Protein AF-A0A377Z6T6-F1 (afdb_monomer)

Nearest PDB structures (foldseek):
  7ekd-assembly1_A  TM=7.741E-01  e=1.931E-02  Oryza sativa Japonica Group
  8etn-assembly1_B  TM=6.945E-01  e=3.530E-01  Oryza sativa

Organism: Klebsiella pneumoniae subsp. ozaenae (NCBI:txid574)

Sequence (113 aa):
MINIGDMLEVLSAGTFVATAHRVRKVPQERYSFPLFFACDYHTLIRPLPTFLAAGEAGEYQELSIGEHMWSQALQTYRYLREKVNRGELQLPERARGTNTFGHLKKQAQQKTP

pLDDT: mean 89.96, std 12.64, range [31.02, 98.19]

Mean predicted aligned error: 5.08 Å

Secondary structure (DSSP, 8-state):
-----HHHHHHTTTSS------PPP-SS------------TTPEE---GGGS-TT---SPPPEEHHHHHHHHHHHHSHHHHHHHHTTSS---TTPPPTT-SGGGHHHHHTT--

InterPro domains:
  IPR027443 Isopenicillin N synthase-like superfamily [G3DSA:2.60.120.330] (1-83)

Radius of gyration: 16.21 Å; Cα contacts (8 Å, |Δi|>4): 125; chains: 1; bounding box: 41×38×50 Å

Structure (mmCIF, N/CA/C/O backbone):
data_AF-A0A377Z6T6-F1
#
_entry.id   AF-A0A377Z6T6-F1
#
loop_
_atom_site.group_PDB
_atom_site.id
_atom_site.type_symbol
_atom_site.label_atom_id
_atom_site.label_alt_id
_atom_site.label_comp_id
_atom_site.label_asym_id
_atom_site.label_entity_id
_atom_site.label_seq_id
_atom_site.pdbx_PDB_ins_code
_atom_site.Cartn_x
_atom_site.Cartn_y
_atom_site.Cartn_z
_atom_site.occupancy
_atom_site.B_iso_or_equiv
_atom_site.auth_seq_id
_atom_site.auth_comp_id
_atom_site.auth_asym_id
_atom_site.auth_atom_id
_atom_site.pdbx_PDB_model_num
ATOM 1 N N . MET A 1 1 ? 10.907 8.281 11.655 1.00 87.25 1 MET A N 1
ATOM 2 C CA . MET A 1 1 ? 10.806 6.884 11.176 1.00 87.25 1 MET A CA 1
ATOM 3 C C . MET A 1 1 ? 10.209 6.927 9.779 1.00 87.25 1 MET A C 1
ATOM 5 O O . MET A 1 1 ? 9.321 7.742 9.562 1.00 87.25 1 MET A O 1
ATOM 9 N N . ILE A 1 2 ? 10.752 6.136 8.853 1.00 94.44 2 ILE A N 1
ATOM 10 C CA . ILE A 1 2 ? 10.315 6.046 7.453 1.00 94.44 2 ILE A CA 1
ATOM 11 C C . ILE A 1 2 ? 10.005 4.576 7.185 1.00 94.44 2 ILE A C 1
ATOM 13 O O . ILE A 1 2 ? 10.812 3.716 7.533 1.00 94.44 2 ILE A O 1
ATOM 17 N N . ASN A 1 3 ? 8.846 4.307 6.588 1.00 95.56 3 ASN A N 1
ATOM 18 C CA . ASN A 1 3 ? 8.392 2.961 6.252 1.00 95.56 3 ASN A CA 1
ATOM 19 C C . ASN A 1 3 ? 8.226 2.815 4.741 1.00 95.56 3 ASN A C 1
ATOM 21 O O . ASN A 1 3 ? 7.939 3.786 4.043 1.00 95.56 3 ASN A O 1
ATOM 25 N N . ILE A 1 4 ? 8.329 1.576 4.269 1.00 96.75 4 ILE A N 1
ATOM 26 C CA . ILE A 1 4 ? 7.978 1.185 2.904 1.00 96.75 4 ILE A CA 1
ATOM 27 C C . ILE A 1 4 ? 6.500 0.790 2.879 1.00 96.75 4 ILE A C 1
ATOM 29 O O . ILE A 1 4 ? 6.057 0.007 3.722 1.00 96.75 4 ILE A O 1
ATOM 33 N N . GLY A 1 5 ? 5.744 1.349 1.935 1.00 95.06 5 GLY A N 1
ATOM 34 C CA . GLY A 1 5 ? 4.356 0.967 1.664 1.00 95.06 5 GLY A CA 1
ATOM 35 C C . GLY A 1 5 ? 4.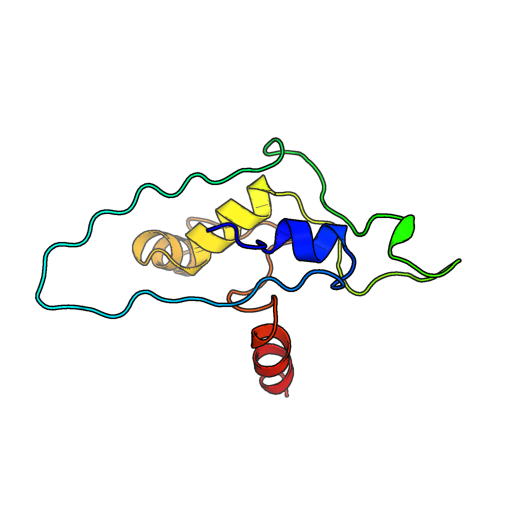232 0.070 0.433 1.00 95.06 5 GLY A C 1
ATOM 36 O O . GLY A 1 5 ? 5.160 -0.020 -0.371 1.00 95.06 5 GLY A O 1
ATOM 37 N N . ASP A 1 6 ? 3.059 -0.541 0.261 1.00 95.00 6 ASP A N 1
ATOM 38 C CA . ASP A 1 6 ? 2.761 -1.518 -0.798 1.00 95.00 6 ASP A CA 1
ATOM 39 C C . ASP A 1 6 ? 3.161 -1.042 -2.202 1.00 95.00 6 ASP A C 1
ATOM 41 O O . ASP A 1 6 ? 3.754 -1.789 -2.972 1.00 95.00 6 ASP A O 1
ATOM 45 N N . MET A 1 7 ? 2.883 0.220 -2.545 1.00 95.25 7 MET A N 1
ATOM 46 C CA . MET A 1 7 ? 3.169 0.737 -3.890 1.00 95.25 7 MET A CA 1
ATOM 47 C C . MET A 1 7 ? 4.670 0.842 -4.173 1.00 95.25 7 MET A C 1
ATOM 49 O O . MET A 1 7 ? 5.093 0.633 -5.306 1.00 95.25 7 MET A O 1
ATOM 53 N N . LEU A 1 8 ? 5.495 1.102 -3.155 1.00 96.00 8 LEU A N 1
ATOM 54 C CA . LEU A 1 8 ? 6.949 1.094 -3.318 1.00 96.00 8 LEU A CA 1
ATOM 55 C C . LEU A 1 8 ? 7.498 -0.341 -3.407 1.00 96.00 8 LEU A C 1
ATOM 57 O O . LEU A 1 8 ? 8.468 -0.582 -4.127 1.00 96.00 8 LEU A O 1
ATOM 61 N N . GLU A 1 9 ? 6.850 -1.308 -2.751 1.00 95.94 9 GLU A N 1
ATOM 62 C CA . GLU A 1 9 ? 7.136 -2.734 -2.961 1.00 95.94 9 GLU A CA 1
ATOM 63 C C . GLU A 1 9 ? 6.851 -3.143 -4.414 1.00 95.94 9 GLU A C 1
ATOM 65 O O . GLU A 1 9 ? 7.703 -3.769 -5.044 1.00 95.94 9 GLU A O 1
ATOM 70 N N . VAL A 1 10 ? 5.720 -2.710 -4.986 1.00 94.81 10 VAL A N 1
ATOM 71 C CA . VAL A 1 10 ? 5.402 -2.947 -6.406 1.00 94.81 10 VAL A CA 1
ATOM 72 C C . VAL A 1 10 ? 6.444 -2.309 -7.327 1.00 94.81 10 VAL A C 1
ATOM 74 O O . VAL A 1 10 ? 6.991 -2.999 -8.184 1.00 94.81 10 VAL A O 1
ATOM 77 N N . LEU A 1 11 ? 6.753 -1.016 -7.147 1.00 95.69 11 LEU A N 1
ATOM 78 C CA . LEU A 1 11 ? 7.735 -0.298 -7.980 1.00 95.69 11 LEU A CA 1
ATOM 79 C C . LEU A 1 11 ? 9.110 -0.972 -7.974 1.00 95.69 11 LEU A C 1
ATOM 81 O O . LEU A 1 11 ? 9.798 -0.987 -8.992 1.00 95.69 11 LEU A O 1
ATOM 85 N N . SER A 1 12 ? 9.505 -1.525 -6.829 1.00 95.50 12 SER A N 1
ATOM 86 C CA . SER A 1 12 ? 10.812 -2.157 -6.633 1.00 95.50 12 SER A CA 1
ATOM 87 C C . SER A 1 12 ? 10.841 -3.655 -6.943 1.00 95.50 12 SER A C 1
ATOM 89 O O . SER A 1 12 ? 11.799 -4.335 -6.572 1.00 95.50 12 SER A O 1
ATOM 91 N N . 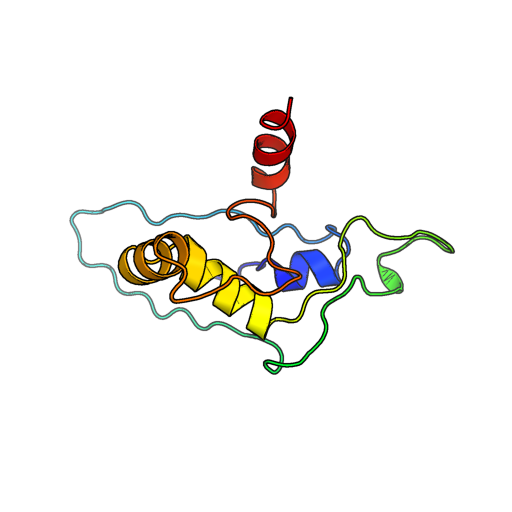ALA A 1 13 ? 9.791 -4.190 -7.577 1.00 94.38 13 ALA A N 1
ATOM 92 C CA . ALA A 1 13 ? 9.649 -5.620 -7.852 1.00 94.38 13 ALA A CA 1
ATOM 93 C C . ALA A 1 13 ? 9.836 -6.504 -6.598 1.00 94.38 13 ALA A C 1
ATOM 95 O O . ALA A 1 13 ? 10.310 -7.631 -6.678 1.00 94.38 13 ALA A O 1
ATOM 96 N N . GLY A 1 14 ? 9.471 -6.007 -5.411 1.00 92.94 14 GLY A N 1
ATOM 97 C CA . GLY A 1 14 ? 9.640 -6.733 -4.150 1.00 92.94 14 GLY A CA 1
ATOM 98 C C . GLY A 1 14 ? 11.020 -6.611 -3.499 1.00 92.94 14 GLY A C 1
ATOM 99 O O . GLY A 1 14 ? 11.212 -7.177 -2.424 1.00 92.94 14 GLY A O 1
ATOM 100 N N . THR A 1 15 ? 11.954 -5.858 -4.089 1.00 94.69 15 THR A N 1
ATOM 101 C CA . THR A 1 15 ? 13.275 -5.579 -3.494 1.00 94.69 15 THR A CA 1
ATOM 102 C C . THR A 1 15 ? 13.134 -4.824 -2.172 1.00 94.69 15 THR A C 1
ATOM 104 O O . THR A 1 15 ? 13.828 -5.126 -1.199 1.00 94.69 15 THR A O 1
ATOM 107 N N . PHE A 1 16 ? 12.205 -3.865 -2.103 1.00 95.62 16 PHE A N 1
ATOM 108 C CA . PHE A 1 16 ? 11.858 -3.171 -0.864 1.00 95.62 16 PHE A CA 1
ATOM 109 C C . PHE A 1 16 ? 10.537 -3.688 -0.313 1.00 95.62 16 PHE A C 1
ATOM 111 O O . PHE A 1 16 ? 9.484 -3.515 -0.916 1.00 95.62 16 PHE A O 1
ATOM 118 N N . VAL A 1 17 ? 10.597 -4.301 0.866 1.00 94.81 17 VAL A N 1
ATOM 119 C CA . VAL A 1 17 ? 9.464 -5.019 1.456 1.00 94.81 17 VAL A CA 1
ATOM 120 C C . VAL A 1 17 ? 8.604 -4.097 2.332 1.00 94.81 17 VAL A C 1
ATOM 122 O O . VAL A 1 17 ? 9.082 -3.515 3.313 1.00 94.81 17 VAL A O 1
ATOM 125 N N . ALA A 1 18 ? 7.308 -4.027 2.031 1.00 95.38 18 ALA A N 1
ATOM 126 C CA . ALA A 1 18 ? 6.259 -3.372 2.803 1.00 95.38 18 ALA A CA 1
ATOM 127 C C . ALA A 1 18 ? 6.023 -4.133 4.117 1.00 95.38 18 ALA A C 1
ATOM 129 O O . ALA A 1 18 ? 5.240 -5.078 4.229 1.00 95.38 18 ALA A O 1
ATOM 130 N N . THR A 1 19 ? 6.777 -3.753 5.145 1.00 94.38 19 THR A N 1
ATOM 131 C CA . THR A 1 19 ? 6.778 -4.472 6.420 1.00 94.38 19 THR A CA 1
ATOM 132 C C . THR A 1 19 ? 5.538 -4.124 7.247 1.00 94.38 19 THR A C 1
ATOM 134 O O . THR A 1 19 ? 5.298 -2.965 7.602 1.00 94.38 19 THR A O 1
ATOM 137 N N . ALA A 1 20 ? 4.767 -5.151 7.612 1.00 93.31 20 ALA A N 1
ATOM 138 C CA . ALA A 1 20 ? 3.634 -5.005 8.515 1.00 93.31 20 ALA A CA 1
ATOM 139 C C . ALA A 1 20 ? 4.090 -4.473 9.884 1.00 93.31 20 ALA A C 1
ATOM 141 O O . ALA A 1 20 ? 5.052 -4.961 10.478 1.00 93.31 20 ALA A O 1
ATOM 142 N N . HIS A 1 21 ? 3.368 -3.489 10.409 1.00 93.94 21 HIS A N 1
ATOM 143 C CA . HIS A 1 21 ? 3.658 -2.870 11.697 1.00 93.94 21 HIS A CA 1
ATOM 144 C C . HIS A 1 21 ? 2.363 -2.583 12.458 1.00 93.94 21 HIS A C 1
ATOM 146 O O . HIS A 1 21 ? 1.290 -2.437 11.878 1.00 93.94 21 HIS A O 1
ATOM 152 N N . ARG A 1 22 ? 2.459 -2.522 13.788 1.00 95.00 22 ARG A N 1
ATOM 153 C CA . ARG A 1 22 ? 1.335 -2.203 14.675 1.00 95.00 22 ARG A CA 1
ATOM 154 C C . ARG A 1 22 ? 1.815 -1.398 15.870 1.00 95.00 22 ARG A C 1
ATOM 156 O O . ARG A 1 22 ? 2.936 -1.589 16.337 1.00 95.00 22 ARG A O 1
ATOM 163 N N . VAL A 1 23 ? 0.941 -0.560 16.412 1.00 95.94 23 VAL A N 1
ATOM 164 C CA . VAL A 1 23 ? 1.175 0.118 17.689 1.00 95.94 23 VAL A CA 1
ATOM 165 C C . VAL A 1 23 ? 0.506 -0.693 18.794 1.00 95.94 23 VAL A C 1
ATOM 167 O O . VAL A 1 23 ? -0.663 -1.057 18.686 1.00 95.94 23 VAL A O 1
ATOM 170 N N . ARG A 1 24 ? 1.252 -1.010 19.856 1.00 96.38 24 ARG A N 1
ATOM 171 C CA . ARG A 1 24 ? 0.680 -1.637 21.053 1.00 96.38 24 ARG A CA 1
ATOM 172 C C . ARG A 1 24 ? 0.071 -0.565 21.949 1.00 96.38 24 ARG A C 1
ATOM 174 O O . ARG A 1 24 ? 0.613 0.531 22.056 1.00 96.38 24 ARG A O 1
ATOM 181 N N . LYS A 1 25 ? -1.025 -0.909 22.625 1.00 95.62 25 LYS A N 1
ATOM 182 C CA . LYS A 1 25 ? -1.601 -0.063 23.673 1.00 95.62 25 LYS A CA 1
ATOM 183 C C . LYS A 1 25 ? -0.587 0.103 24.812 1.00 95.62 25 LYS A C 1
ATOM 185 O O . LYS A 1 25 ? -0.012 -0.887 25.261 1.00 95.62 25 LYS A O 1
ATOM 190 N N . VAL A 1 26 ? -0.400 1.340 25.262 1.00 96.88 26 VAL A N 1
ATOM 191 C CA . VAL A 1 26 ? 0.441 1.724 26.406 1.00 96.88 26 VAL A CA 1
ATOM 192 C C . VAL A 1 26 ? -0.388 2.581 27.372 1.00 96.88 26 VAL A C 1
ATOM 194 O O . VAL A 1 26 ? -1.381 3.163 26.930 1.00 96.88 26 VAL A O 1
ATOM 197 N N . PRO A 1 27 ? -0.058 2.619 28.675 1.00 96.81 27 PRO A N 1
ATOM 198 C CA . PRO A 1 27 ? -0.836 3.385 29.650 1.00 96.81 27 PRO A CA 1
ATOM 199 C C . PRO A 1 27 ? -0.602 4.902 29.579 1.00 96.81 27 PRO A C 1
ATOM 201 O O . PRO A 1 27 ? -1.448 5.657 30.043 1.00 96.81 27 PRO A O 1
ATOM 204 N N . GLN A 1 28 ? 0.519 5.356 29.014 1.00 97.62 28 GLN A N 1
ATOM 205 C CA . GLN A 1 28 ? 0.836 6.776 28.854 1.00 97.62 28 GLN A CA 1
ATOM 206 C C . GLN A 1 28 ? 0.223 7.363 27.578 1.00 97.62 28 GLN A C 1
ATOM 208 O O . GLN A 1 28 ? -0.001 6.653 26.594 1.00 97.62 28 GLN A O 1
ATOM 213 N N . GLU A 1 29 ? 0.027 8.682 27.564 1.00 97.25 29 GLU A N 1
ATOM 214 C CA . GLU A 1 29 ? -0.321 9.401 26.341 1.00 97.25 29 GLU A CA 1
ATOM 215 C C . GLU A 1 29 ? 0.793 9.284 25.297 1.00 97.25 29 GLU A C 1
ATOM 217 O O . GLU A 1 29 ? 1.985 9.389 25.597 1.00 97.25 29 GLU A O 1
ATOM 222 N N . ARG A 1 30 ? 0.395 9.062 24.043 1.00 97.38 30 ARG A N 1
ATOM 223 C CA . ARG A 1 30 ? 1.317 8.911 22.922 1.00 97.38 30 ARG A CA 1
ATOM 224 C C . ARG A 1 30 ? 0.749 9.592 21.688 1.00 97.38 30 ARG A C 1
ATOM 226 O O . ARG A 1 30 ? -0.228 9.122 21.112 1.00 97.38 30 ARG A O 1
ATOM 233 N N . TYR A 1 31 ? 1.433 10.633 21.238 1.00 96.56 31 TYR A N 1
ATOM 234 C CA . TYR A 1 31 ? 1.086 11.382 20.036 1.00 96.56 31 TYR A CA 1
ATOM 235 C C . TYR A 1 31 ? 1.944 10.923 18.852 1.00 96.56 31 TYR A C 1
ATOM 237 O O . TYR A 1 3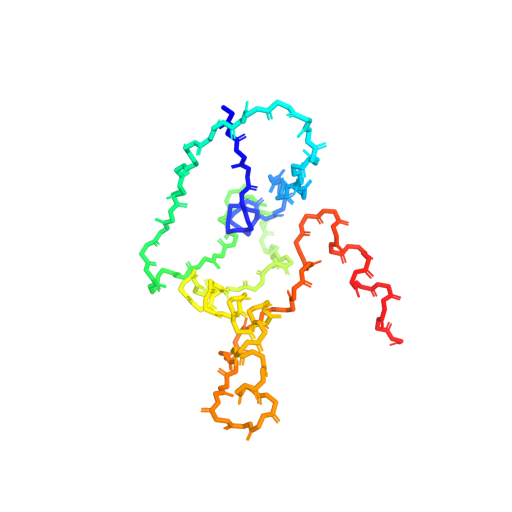1 ? 3.114 10.568 19.009 1.00 96.56 31 TYR A O 1
ATOM 245 N N . SER A 1 32 ? 1.365 10.902 17.653 1.00 96.12 32 SER A N 1
ATOM 246 C CA . SER A 1 32 ? 2.092 10.611 16.415 1.00 96.12 32 SER A CA 1
ATOM 247 C C . SER A 1 32 ? 1.499 11.383 15.248 1.00 96.12 32 SER A C 1
ATOM 249 O O . SER A 1 32 ? 0.281 11.465 15.134 1.00 96.12 32 SER A O 1
ATOM 251 N N . PHE A 1 33 ? 2.367 11.863 14.362 1.00 96.94 33 PHE A N 1
ATOM 252 C CA . PHE A 1 33 ? 2.012 12.674 13.201 1.00 96.94 33 PHE A CA 1
ATOM 253 C C . PHE A 1 33 ? 2.524 11.978 11.932 1.00 96.94 33 PHE A C 1
ATOM 255 O O . PHE A 1 33 ? 3.597 12.324 11.435 1.00 96.94 33 PHE A O 1
ATOM 262 N N . PRO A 1 34 ? 1.853 10.910 11.460 1.00 96.31 34 PRO A N 1
ATOM 263 C CA . PRO A 1 34 ? 2.273 10.227 10.246 1.00 96.31 34 PRO A CA 1
ATOM 264 C C . PRO A 1 34 ? 2.002 11.105 9.021 1.00 96.31 34 PRO A C 1
ATOM 266 O O . PRO A 1 34 ? 0.914 11.659 8.874 1.00 96.31 34 PRO A O 1
ATOM 269 N N . LEU A 1 35 ? 2.987 11.182 8.129 1.00 97.00 35 LEU A N 1
ATOM 270 C CA . LEU A 1 35 ? 2.846 11.762 6.799 1.00 97.00 35 LEU A CA 1
ATOM 271 C C . LEU A 1 35 ? 2.954 10.638 5.768 1.00 97.00 35 LEU A C 1
ATOM 273 O O . LEU A 1 35 ? 3.923 9.879 5.780 1.00 97.00 35 LEU A O 1
ATOM 277 N N . PHE A 1 36 ? 1.958 10.537 4.890 1.00 95.06 36 PHE A N 1
ATOM 278 C CA . PHE A 1 36 ? 1.914 9.541 3.824 1.00 95.06 36 PHE A CA 1
ATOM 279 C C . PHE A 1 36 ? 2.179 10.215 2.481 1.00 95.06 36 PHE A C 1
ATOM 281 O O . PHE A 1 36 ? 1.490 11.165 2.120 1.00 95.06 36 PHE A O 1
ATOM 288 N N . PHE A 1 37 ? 3.162 9.700 1.746 1.00 95.69 37 PHE A N 1
ATOM 289 C CA . PHE A 1 37 ? 3.437 10.101 0.370 1.00 95.69 37 PHE A CA 1
ATOM 290 C C . PHE A 1 37 ? 2.832 9.081 -0.590 1.00 95.69 37 PHE A C 1
ATOM 292 O O . PHE A 1 37 ? 2.941 7.873 -0.373 1.00 95.69 37 PHE A O 1
ATOM 299 N N . ALA A 1 38 ? 2.210 9.582 -1.650 1.00 94.62 38 ALA A N 1
ATOM 300 C CA . ALA A 1 38 ? 1.551 8.799 -2.682 1.00 94.62 38 ALA A CA 1
ATOM 301 C C . ALA A 1 38 ? 1.735 9.498 -4.035 1.00 94.62 38 ALA A C 1
ATOM 303 O O . ALA A 1 38 ? 1.873 10.719 -4.086 1.00 94.62 38 ALA A O 1
ATOM 304 N N . CYS A 1 39 ? 1.745 8.722 -5.118 1.00 95.62 39 CYS A N 1
ATOM 305 C CA . CYS A 1 39 ? 1.573 9.257 -6.466 1.00 95.62 39 CYS A CA 1
ATOM 306 C C . CYS A 1 39 ? 0.139 9.774 -6.665 1.00 95.62 39 CYS A C 1
ATOM 308 O O . CYS A 1 39 ? -0.749 9.497 -5.852 1.00 95.62 39 CYS A O 1
ATOM 310 N N . ASP A 1 40 ? -0.092 10.479 -7.772 1.00 96.56 40 ASP A N 1
ATOM 311 C CA . ASP A 1 40 ? -1.430 10.927 -8.153 1.00 96.56 40 ASP A CA 1
ATOM 312 C C . ASP A 1 40 ? -2.387 9.741 -8.297 1.00 96.56 40 ASP A C 1
ATOM 314 O O . ASP A 1 40 ? -1.994 8.644 -8.691 1.00 96.56 40 ASP A O 1
ATOM 318 N N . TYR A 1 41 ? -3.672 9.968 -8.019 1.00 93.88 41 TYR A N 1
ATOM 319 C CA . TYR A 1 41 ? -4.691 8.914 -7.941 1.00 93.88 41 TYR A CA 1
ATOM 320 C C . TYR A 1 41 ? -4.672 7.952 -9.145 1.00 93.88 41 TYR A C 1
ATOM 322 O O . TYR A 1 41 ? -4.727 6.733 -8.985 1.00 93.88 41 TYR A O 1
ATOM 330 N N . HIS A 1 42 ? -4.554 8.495 -10.358 1.00 94.25 42 HIS A N 1
ATOM 331 C CA . HIS A 1 42 ? -4.583 7.725 -11.604 1.00 94.25 42 HIS A CA 1
ATOM 332 C C . HIS A 1 42 ? -3.225 7.140 -12.013 1.00 94.25 42 HIS A C 1
ATOM 334 O O . HIS A 1 42 ? -3.151 6.453 -13.030 1.00 94.25 42 HIS A O 1
ATOM 340 N N . THR A 1 43 ? -2.147 7.391 -11.262 1.00 95.62 43 THR A N 1
ATOM 341 C CA . THR A 1 43 ? -0.833 6.832 -11.582 1.00 95.62 43 THR A CA 1
ATOM 342 C C . THR A 1 43 ? -0.881 5.307 -11.526 1.00 95.62 43 THR A C 1
ATOM 344 O O . THR A 1 43 ? -1.240 4.718 -10.503 1.00 95.62 43 THR A O 1
ATOM 347 N N . LEU A 1 44 ? -0.483 4.687 -12.637 1.00 94.00 44 LEU A N 1
ATOM 348 C CA . LEU A 1 44 ? -0.330 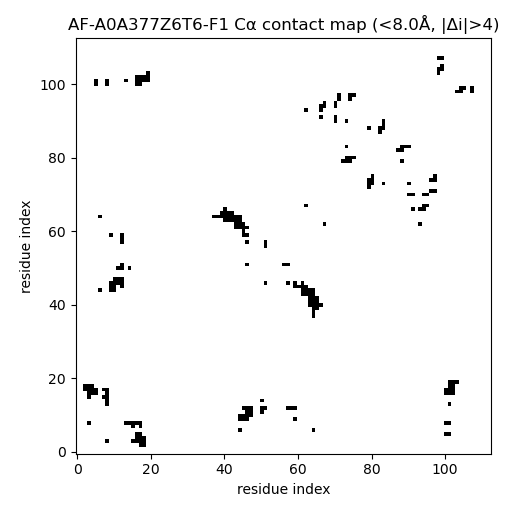3.246 -12.780 1.00 94.00 44 LEU A CA 1
ATOM 349 C C . LEU A 1 44 ? 1.038 2.823 -12.242 1.00 94.00 44 LEU A C 1
ATOM 351 O O . LEU A 1 44 ? 2.086 3.243 -12.735 1.00 94.00 44 LEU A O 1
ATOM 355 N N . ILE A 1 45 ? 1.010 2.000 -11.203 1.00 94.88 45 ILE A N 1
ATOM 356 C CA . ILE A 1 45 ? 2.170 1.495 -10.487 1.00 94.88 45 ILE A CA 1
ATOM 357 C C . ILE A 1 45 ? 2.482 0.090 -10.988 1.00 94.88 45 ILE A C 1
ATOM 359 O O . ILE A 1 45 ? 1.645 -0.809 -10.923 1.00 94.88 45 ILE A O 1
ATOM 363 N N . ARG A 1 46 ? 3.712 -0.099 -11.462 1.00 94.06 46 ARG A N 1
ATOM 364 C CA . ARG A 1 46 ? 4.264 -1.372 -11.939 1.00 94.06 46 ARG A CA 1
ATOM 365 C C . ARG A 1 46 ? 5.757 -1.446 -11.619 1.00 94.06 46 ARG A C 1
ATOM 367 O O . ARG A 1 46 ? 6.367 -0.388 -11.443 1.00 94.06 46 ARG A O 1
ATOM 374 N N . PRO A 1 47 ? 6.357 -2.647 -11.569 1.00 95.31 47 PRO A N 1
ATOM 375 C CA . PRO A 1 47 ? 7.797 -2.785 -11.388 1.00 95.31 47 PRO A CA 1
ATOM 376 C C . PRO A 1 47 ? 8.597 -1.918 -12.370 1.00 95.31 47 PRO A C 1
ATOM 378 O O . PRO A 1 47 ? 8.314 -1.896 -13.572 1.00 95.31 47 PRO A O 1
ATOM 381 N N . LEU A 1 48 ? 9.584 -1.180 -11.859 1.00 93.81 48 LEU A N 1
ATOM 382 C CA . LEU A 1 48 ? 10.479 -0.388 -12.699 1.00 93.81 48 LEU A CA 1
ATOM 383 C C . LEU A 1 48 ? 11.499 -1.315 -13.380 1.00 93.81 48 LEU A C 1
ATOM 385 O O . LEU A 1 48 ? 11.995 -2.236 -12.727 1.00 93.81 48 LEU A O 1
ATOM 389 N N . PRO A 1 49 ? 11.888 -1.047 -14.643 1.00 92.19 49 PRO A N 1
ATOM 390 C CA . PRO A 1 49 ? 12.777 -1.932 -15.401 1.00 92.19 49 PRO A CA 1
ATOM 391 C C . PRO A 1 49 ? 14.102 -2.257 -14.703 1.00 92.19 49 PRO A C 1
ATOM 393 O O . PRO A 1 49 ? 14.589 -3.370 -14.816 1.00 92.19 49 PRO A O 1
ATOM 396 N N . THR A 1 50 ? 14.667 -1.318 -13.939 1.00 94.50 50 THR A N 1
ATOM 397 C CA . THR A 1 50 ? 15.931 -1.514 -13.206 1.00 94.50 50 THR A CA 1
ATOM 398 C C . THR A 1 50 ? 15.858 -2.612 -12.138 1.00 94.50 50 THR A C 1
ATOM 400 O O . THR A 1 50 ? 16.895 -3.135 -11.742 1.00 94.50 50 THR A O 1
ATOM 403 N N . PHE A 1 51 ? 14.660 -2.958 -11.660 1.00 94.31 51 PHE A N 1
ATOM 404 C CA . PHE A 1 51 ? 14.452 -4.025 -10.674 1.00 94.31 51 PHE A CA 1
ATOM 405 C C . PHE A 1 51 ? 14.063 -5.370 -11.302 1.00 94.31 51 PHE A C 1
ATOM 407 O O . PHE A 1 51 ? 13.786 -6.311 -10.566 1.00 94.31 51 PHE A O 1
ATOM 414 N N . LEU A 1 52 ? 14.021 -5.469 -12.632 1.00 92.56 52 LEU A N 1
ATOM 415 C CA . LEU A 1 52 ? 13.694 -6.697 -13.356 1.00 92.56 52 LEU A CA 1
ATOM 416 C C . LEU A 1 52 ? 14.904 -7.174 -14.164 1.00 92.56 52 LEU A C 1
ATOM 418 O O . LEU A 1 52 ? 15.647 -6.362 -14.723 1.00 92.56 52 LEU A O 1
ATOM 422 N N . ALA A 1 53 ? 15.091 -8.489 -14.274 1.00 87.31 53 ALA A N 1
ATOM 423 C CA . ALA A 1 53 ? 16.030 -9.039 -15.242 1.00 87.31 53 ALA A CA 1
ATOM 424 C C . ALA A 1 53 ? 15.529 -8.809 -16.681 1.00 87.31 53 ALA A C 1
ATOM 426 O O . ALA A 1 53 ? 14.340 -8.603 -16.942 1.00 87.31 53 ALA A O 1
ATOM 427 N N . ALA A 1 54 ? 16.445 -8.849 -17.652 1.00 85.12 54 ALA A N 1
ATOM 428 C CA . ALA A 1 54 ? 16.091 -8.660 -19.056 1.00 85.12 54 ALA A CA 1
ATOM 429 C C . ALA A 1 54 ? 15.081 -9.729 -19.518 1.00 85.12 54 ALA A C 1
ATOM 431 O O . ALA A 1 54 ? 15.378 -10.921 -19.498 1.00 85.12 54 ALA A O 1
ATOM 432 N N . GLY A 1 55 ? 13.894 -9.290 -19.949 1.00 77.06 55 GLY A N 1
ATOM 433 C CA . GLY A 1 55 ? 12.808 -10.171 -20.397 1.00 77.06 55 GLY A CA 1
ATOM 434 C C . GLY A 1 55 ? 11.957 -10.779 -19.275 1.00 77.06 55 GLY A C 1
ATOM 435 O O . GLY A 1 55 ? 11.056 -11.562 -19.565 1.00 77.06 55 GLY A O 1
ATOM 436 N N . GLU A 1 56 ? 12.205 -10.424 -18.014 1.00 83.19 56 GLU A N 1
ATOM 437 C CA . GLU A 1 56 ? 11.421 -10.903 -16.878 1.00 83.19 56 GLU A CA 1
ATOM 438 C C . GLU A 1 56 ? 10.090 -10.146 -16.755 1.00 83.19 56 GLU A C 1
ATOM 440 O O . GLU A 1 56 ? 10.050 -8.915 -16.699 1.00 83.19 56 GLU A O 1
ATOM 445 N N . ALA A 1 57 ? 8.987 -10.891 -16.668 1.00 74.62 57 ALA A N 1
ATOM 446 C CA . ALA A 1 57 ? 7.706 -10.353 -16.231 1.00 74.62 57 ALA A CA 1
ATOM 447 C C . ALA A 1 57 ? 7.633 -10.470 -14.700 1.00 74.62 57 ALA A C 1
ATOM 449 O O . ALA A 1 57 ? 7.526 -11.573 -14.171 1.00 74.62 57 ALA A O 1
ATOM 450 N N . GLY A 1 58 ? 7.735 -9.343 -13.987 1.00 78.88 58 GLY A N 1
ATOM 451 C CA . GLY A 1 58 ? 7.712 -9.332 -12.521 1.00 78.88 58 GLY A CA 1
ATOM 452 C C . GLY A 1 58 ? 6.410 -9.883 -11.916 1.00 78.88 58 GLY A C 1
ATOM 453 O O . GLY A 1 58 ? 5.356 -9.875 -12.546 1.00 78.88 58 GLY A O 1
ATOM 454 N N . GLU A 1 59 ? 6.464 -10.306 -10.648 1.00 83.12 59 GLU A N 1
ATOM 455 C CA . GLU A 1 59 ? 5.320 -10.903 -9.923 1.00 83.12 59 GLU A CA 1
ATOM 456 C C . GLU A 1 59 ? 4.142 -9.934 -9.683 1.00 83.12 59 GLU A C 1
ATOM 458 O O . GLU A 1 59 ? 3.016 -10.347 -9.376 1.00 83.12 59 GLU A O 1
ATOM 463 N N . TYR A 1 60 ? 4.388 -8.624 -9.760 1.00 87.81 60 TYR A N 1
ATOM 464 C CA . TYR A 1 60 ? 3.374 -7.611 -9.494 1.00 87.81 60 TYR A CA 1
ATOM 465 C C . TYR A 1 60 ? 2.688 -7.174 -10.783 1.00 87.81 60 TYR A C 1
ATOM 467 O O . TYR A 1 60 ? 3.318 -6.667 -11.707 1.00 87.81 60 TYR A O 1
ATOM 475 N N . GLN A 1 61 ? 1.365 -7.321 -10.798 1.00 83.44 61 GLN A N 1
ATOM 476 C CA . GLN A 1 61 ? 0.512 -6.726 -11.819 1.00 83.44 61 GLN A CA 1
ATOM 477 C C . GLN A 1 61 ? 0.453 -5.210 -11.636 1.00 83.44 61 GLN A C 1
ATOM 479 O O . GLN A 1 61 ? 0.603 -4.705 -10.521 1.00 83.44 61 GLN A O 1
ATOM 484 N N . GLU A 1 62 ? 0.200 -4.507 -12.735 1.00 89.00 62 GLU A N 1
ATOM 485 C CA . GLU A 1 62 ? -0.021 -3.067 -12.726 1.00 89.00 62 GLU A CA 1
ATOM 486 C C . GLU A 1 62 ? -1.285 -2.699 -11.933 1.00 89.00 62 GLU A C 1
ATOM 488 O O . GLU A 1 62 ? -2.325 -3.350 -12.058 1.00 89.00 62 GLU A O 1
ATOM 493 N N . LEU A 1 63 ? -1.188 -1.656 -11.107 1.00 89.31 63 LEU A N 1
ATOM 494 C CA . LEU A 1 63 ? -2.254 -1.195 -10.216 1.00 89.31 63 LEU A CA 1
ATOM 495 C C . LEU A 1 63 ? -2.310 0.334 -10.198 1.00 89.31 63 LEU A C 1
ATOM 497 O O . LEU A 1 63 ? -1.277 0.981 -10.058 1.00 89.31 63 LEU A O 1
ATOM 501 N N . SER A 1 64 ? -3.501 0.934 -10.253 1.00 93.50 64 SER A N 1
ATOM 502 C CA . SER A 1 64 ? -3.651 2.350 -9.891 1.00 93.50 64 SER A CA 1
ATOM 503 C C . SER A 1 64 ? -3.513 2.516 -8.373 1.00 93.50 64 SER A C 1
ATOM 505 O O . SER A 1 64 ? -4.124 1.769 -7.604 1.00 93.50 64 SER A O 1
ATOM 507 N N . ILE A 1 65 ? -2.752 3.520 -7.921 1.00 93.88 65 ILE A N 1
ATOM 508 C CA . ILE A 1 65 ? -2.634 3.818 -6.482 1.00 93.88 65 ILE A CA 1
ATOM 509 C C . ILE A 1 65 ? -3.980 4.212 -5.863 1.00 93.88 65 ILE A C 1
ATOM 511 O O . ILE A 1 65 ? -4.303 3.781 -4.754 1.00 93.88 65 ILE A O 1
ATOM 515 N N . GLY A 1 66 ? -4.791 4.978 -6.594 1.00 94.50 66 GLY A N 1
ATOM 516 C CA . GLY A 1 66 ? -6.126 5.376 -6.172 1.00 94.50 66 GLY A CA 1
ATOM 517 C C . GLY A 1 66 ? -7.066 4.186 -6.013 1.00 94.50 66 GLY A C 1
ATOM 518 O O . GLY A 1 66 ? -7.736 4.060 -4.985 1.00 94.50 66 GLY A O 1
ATOM 519 N N . GLU A 1 67 ? -7.062 3.270 -6.985 1.00 93.88 67 GLU A N 1
ATOM 520 C CA . GLU A 1 67 ? -7.835 2.025 -6.909 1.00 93.88 67 GLU A CA 1
ATOM 521 C C . GLU A 1 67 ? -7.345 1.119 -5.776 1.00 93.88 67 GLU A C 1
ATOM 523 O O . GLU A 1 67 ? -8.169 0.552 -5.055 1.00 93.88 67 GLU A O 1
ATOM 528 N N . HIS A 1 68 ? -6.027 1.021 -5.556 1.00 94.44 68 HIS A N 1
ATOM 529 C CA . HIS A 1 68 ? -5.465 0.267 -4.431 1.00 94.44 68 HIS A CA 1
ATOM 530 C C . HIS A 1 68 ? -5.968 0.823 -3.097 1.00 94.44 68 HIS A C 1
ATOM 532 O O . HIS A 1 68 ? -6.568 0.085 -2.314 1.00 94.44 68 HIS A O 1
ATOM 538 N N . MET A 1 69 ? -5.820 2.129 -2.862 1.00 94.81 69 MET A N 1
ATOM 539 C CA . MET A 1 69 ? -6.292 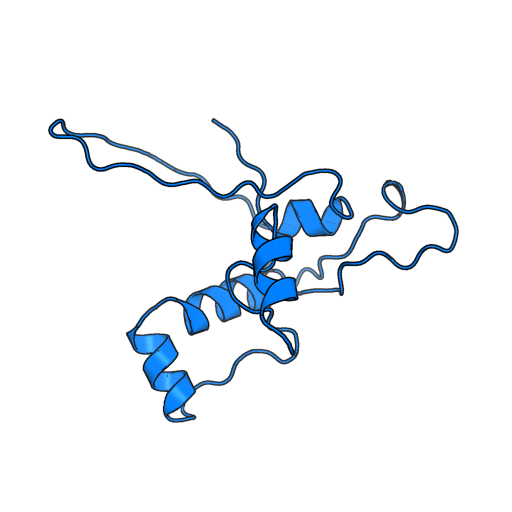2.784 -1.636 1.00 94.81 69 MET A CA 1
ATOM 540 C C . MET A 1 69 ? -7.802 2.613 -1.435 1.00 94.81 69 MET A C 1
ATOM 542 O O . MET A 1 69 ? -8.249 2.279 -0.334 1.00 94.81 69 MET A O 1
ATOM 546 N N . TRP A 1 70 ? -8.590 2.795 -2.498 1.00 95.38 70 TRP A N 1
ATOM 547 C CA . TRP A 1 70 ? -10.038 2.621 -2.444 1.00 95.38 70 TRP A CA 1
ATOM 548 C C . TRP A 1 70 ? -10.429 1.174 -2.138 1.00 95.38 70 TRP A C 1
ATOM 550 O O . TRP A 1 70 ? -11.246 0.928 -1.250 1.00 95.38 70 TRP A O 1
ATOM 560 N N . SER A 1 71 ? -9.784 0.205 -2.788 1.00 95.00 71 SER A N 1
ATOM 561 C CA . SER A 1 71 ? -10.017 -1.217 -2.536 1.00 95.00 71 SER A CA 1
ATOM 562 C C . SER A 1 71 ? -9.674 -1.613 -1.096 1.00 95.00 71 SER A C 1
ATOM 564 O O . SER A 1 71 ? -10.420 -2.382 -0.488 1.00 95.00 71 SER A O 1
ATOM 566 N N . GLN A 1 72 ? -8.602 -1.065 -0.507 1.00 95.06 72 GLN A N 1
ATOM 567 C CA . GLN A 1 72 ? -8.257 -1.310 0.896 1.00 95.06 72 GLN A CA 1
ATOM 568 C C . GLN A 1 72 ? -9.325 -0.731 1.832 1.00 95.06 72 GLN A C 1
ATOM 570 O O . GLN A 1 72 ? -9.758 -1.414 2.762 1.00 95.06 72 GLN A O 1
ATOM 575 N N . ALA A 1 73 ? -9.813 0.488 1.578 1.00 96.19 73 ALA A N 1
ATOM 576 C CA . ALA A 1 73 ? -10.896 1.086 2.363 1.00 96.19 73 ALA A CA 1
ATOM 577 C C . ALA A 1 73 ? -12.179 0.239 2.294 1.00 96.19 73 ALA A C 1
ATOM 579 O O . ALA A 1 73 ? -12.749 -0.105 3.336 1.00 96.19 73 ALA A O 1
ATOM 580 N N . LEU A 1 74 ? -12.581 -0.168 1.083 1.00 97.31 74 LEU A N 1
ATOM 581 C CA . LEU A 1 74 ? -13.746 -1.026 0.841 1.00 97.31 74 LEU A CA 1
ATOM 582 C C . LEU A 1 74 ? -13.668 -2.362 1.589 1.00 97.31 74 LEU A C 1
ATOM 584 O O . LEU A 1 74 ? -14.689 -2.863 2.055 1.00 97.31 74 LEU A O 1
ATOM 588 N N . GLN A 1 75 ? -12.468 -2.922 1.743 1.00 96.31 75 GLN A N 1
ATOM 589 C CA . GLN A 1 75 ? -12.244 -4.213 2.398 1.00 96.31 75 GLN A CA 1
ATOM 590 C C . GLN A 1 75 ? -11.973 -4.121 3.907 1.00 96.31 75 GLN A C 1
ATOM 592 O O . GLN A 1 75 ? -11.961 -5.148 4.584 1.00 96.31 75 GLN A O 1
ATOM 597 N N . THR A 1 76 ? -11.747 -2.931 4.470 1.00 94.62 76 THR A N 1
ATOM 598 C CA . THR A 1 76 ? -11.343 -2.788 5.884 1.00 94.62 76 THR A CA 1
ATOM 599 C C . THR A 1 76 ? -12.383 -2.061 6.725 1.00 94.62 76 THR A C 1
ATOM 601 O O . THR A 1 76 ? -12.749 -2.540 7.809 1.00 94.62 76 THR A O 1
ATOM 604 N N . TYR A 1 77 ? -12.941 -0.954 6.235 1.00 96.44 77 TYR A N 1
ATOM 605 C CA . TYR A 1 77 ? -13.955 -0.210 6.975 1.00 96.44 77 TYR A CA 1
ATOM 606 C C . TYR A 1 77 ? -15.265 -0.986 6.999 1.00 96.44 77 TYR A C 1
ATOM 608 O O . TYR A 1 77 ? -15.809 -1.349 5.960 1.00 96.44 77 TYR A O 1
ATOM 616 N N . ARG A 1 78 ? -15.775 -1.255 8.209 1.00 97.38 78 ARG A N 1
ATOM 617 C CA . ARG A 1 78 ? -16.968 -2.091 8.417 1.00 97.38 78 ARG A CA 1
ATOM 618 C C . ARG A 1 78 ? -18.138 -1.636 7.540 1.00 97.38 78 ARG A C 1
ATOM 620 O O . ARG A 1 78 ? -18.700 -2.446 6.819 1.00 97.38 78 ARG A O 1
ATOM 627 N N . TYR A 1 79 ? -18.436 -0.338 7.550 1.00 97.44 79 TYR A N 1
ATOM 628 C CA . TYR A 1 79 ? -19.564 0.210 6.799 1.00 97.44 79 TYR A CA 1
ATOM 629 C C . TYR A 1 79 ? -19.390 0.089 5.276 1.00 97.44 79 TYR A C 1
ATOM 631 O O . TYR A 1 79 ? -20.374 -0.120 4.576 1.00 97.44 79 TYR A O 1
ATOM 639 N N . LEU A 1 80 ? -18.163 0.193 4.746 1.00 97.94 80 LEU A N 1
ATOM 640 C CA . LEU A 1 80 ? -17.918 0.012 3.311 1.00 97.94 80 LEU A CA 1
ATOM 641 C C . LEU A 1 80 ? -17.995 -1.460 2.913 1.00 97.94 80 LEU A C 1
ATOM 643 O O . LEU A 1 80 ? -18.633 -1.775 1.914 1.00 97.94 80 LEU A O 1
ATOM 647 N N . ARG A 1 81 ? -17.436 -2.361 3.728 1.00 97.50 81 ARG A N 1
ATOM 648 C CA . ARG A 1 81 ? -17.577 -3.809 3.525 1.00 97.50 81 ARG A CA 1
ATOM 649 C C . ARG A 1 81 ? -19.034 -4.234 3.460 1.00 97.50 81 ARG A C 1
ATOM 651 O O . ARG A 1 81 ? -19.417 -4.986 2.576 1.00 97.50 81 ARG A O 1
ATOM 658 N N . GLU A 1 82 ? -19.855 -3.738 4.379 1.00 97.81 82 GLU A N 1
ATOM 659 C CA . GLU A 1 82 ? -21.289 -4.027 4.390 1.00 97.81 82 GLU A CA 1
ATOM 660 C C . GLU A 1 82 ? -21.985 -3.531 3.114 1.00 97.81 82 GLU A C 1
ATOM 662 O O . GLU A 1 82 ? -22.829 -4.243 2.577 1.00 97.81 82 GLU A O 1
ATOM 667 N N . LYS A 1 83 ? -21.607 -2.356 2.591 1.00 98.19 83 LYS A N 1
ATOM 668 C CA . LYS A 1 83 ? -22.114 -1.855 1.301 1.00 98.19 83 LYS A CA 1
ATOM 669 C C . LYS A 1 83 ? -21.704 -2.747 0.129 1.00 98.19 83 LYS A C 1
ATOM 671 O O . LYS A 1 83 ? -22.536 -3.024 -0.729 1.00 98.19 83 LYS A O 1
ATOM 676 N N . VAL A 1 84 ? -20.459 -3.228 0.109 1.00 97.44 84 VAL A N 1
ATOM 677 C CA . VAL A 1 84 ? -19.987 -4.184 -0.908 1.00 97.44 84 VAL A CA 1
ATOM 678 C C . VAL A 1 84 ? -20.761 -5.501 -0.819 1.00 97.44 84 VAL A C 1
ATOM 680 O O . VAL A 1 84 ? -21.257 -5.987 -1.828 1.00 97.44 84 VAL A O 1
ATOM 683 N N . ASN A 1 85 ? -20.961 -6.036 0.388 1.00 96.62 85 ASN A N 1
ATOM 684 C CA . ASN A 1 85 ? -21.708 -7.281 0.602 1.00 96.62 85 ASN A CA 1
ATOM 685 C C . ASN A 1 85 ? -23.181 -7.181 0.174 1.00 96.62 85 ASN A C 1
ATOM 687 O O . ASN A 1 85 ? -23.770 -8.183 -0.220 1.00 96.62 85 ASN A O 1
ATOM 691 N N . ARG A 1 86 ? -23.779 -5.986 0.253 1.00 97.88 86 ARG A N 1
ATOM 692 C CA . ARG A 1 86 ? -25.136 -5.713 -0.249 1.00 97.88 86 ARG A CA 1
ATOM 693 C C . ARG A 1 86 ? -25.186 -5.391 -1.747 1.00 97.88 86 ARG A C 1
ATOM 695 O O . ARG A 1 86 ? -26.274 -5.192 -2.273 1.00 97.88 86 ARG A O 1
ATOM 702 N N . GLY A 1 87 ? -24.041 -5.318 -2.428 1.00 97.38 87 GLY A N 1
ATOM 703 C CA . GLY A 1 87 ? -23.949 -4.969 -3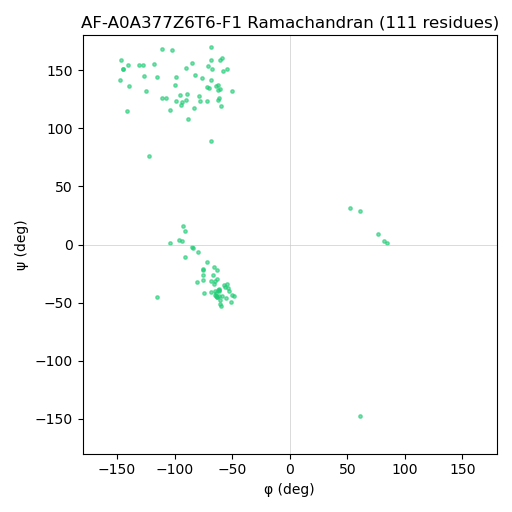.849 1.00 97.38 87 GLY A CA 1
ATOM 704 C C . GLY A 1 87 ? -24.121 -3.477 -4.160 1.00 97.38 87 GLY A C 1
ATOM 705 O O . GLY A 1 87 ? -24.215 -3.107 -5.325 1.00 97.38 87 GLY A O 1
ATOM 706 N N . GLU A 1 88 ? -24.144 -2.605 -3.147 1.00 98.06 88 GLU A N 1
ATOM 707 C CA . GLU A 1 88 ? -24.267 -1.146 -3.318 1.00 98.06 88 GLU A CA 1
ATOM 708 C C . GLU A 1 88 ? -22.963 -0.501 -3.811 1.00 98.06 88 GLU A C 1
ATOM 710 O O . GLU A 1 88 ? -22.977 0.568 -4.417 1.00 98.06 88 GLU A O 1
ATOM 715 N N . LEU A 1 89 ? -21.825 -1.133 -3.516 1.00 97.44 89 LEU A N 1
ATOM 716 C CA . LEU A 1 89 ? -20.494 -0.743 -3.974 1.00 97.44 89 LEU A CA 1
ATOM 717 C C . LEU A 1 89 ? -19.785 -1.965 -4.551 1.00 97.44 89 LEU A C 1
ATOM 719 O O . LEU A 1 89 ? -20.061 -3.096 -4.156 1.00 97.44 89 LEU A O 1
ATOM 723 N N . GLN A 1 90 ? -18.838 -1.732 -5.454 1.00 96.44 90 GLN A N 1
ATOM 724 C CA . GLN A 1 90 ? -18.062 -2.789 -6.095 1.00 96.44 90 GLN A CA 1
ATOM 725 C C . GLN A 1 90 ? -16.572 -2.513 -5.922 1.00 96.44 90 GLN A C 1
ATOM 727 O O . GLN A 1 90 ? -16.135 -1.358 -5.907 1.00 96.44 90 GLN A O 1
ATOM 732 N N . LEU A 1 91 ? -15.798 -3.584 -5.759 1.00 94.38 91 LEU A N 1
ATOM 733 C CA . LEU A 1 91 ? -14.345 -3.489 -5.796 1.00 94.38 91 LEU A CA 1
ATOM 734 C C . LEU A 1 91 ? -13.901 -3.139 -7.227 1.00 94.38 91 LEU A C 1
ATOM 736 O O . LEU A 1 91 ? -14.493 -3.659 -8.173 1.00 94.38 91 LEU A O 1
ATOM 740 N N . PRO A 1 92 ? -12.868 -2.293 -7.400 1.00 91.88 92 PRO A N 1
ATOM 741 C CA . PRO A 1 92 ? -12.232 -2.104 -8.701 1.00 91.88 92 PRO A CA 1
ATOM 742 C C . PRO A 1 92 ? -11.777 -3.440 -9.301 1.00 91.88 92 PRO A C 1
ATOM 744 O O . PRO A 1 92 ? -11.399 -4.347 -8.562 1.00 91.88 92 PRO A O 1
ATOM 747 N N . GLU A 1 93 ? -11.745 -3.540 -10.631 1.00 87.50 93 GLU A N 1
ATOM 748 C CA . GLU A 1 93 ? -11.381 -4.772 -11.352 1.00 87.50 93 GLU A CA 1
ATOM 749 C C . GLU A 1 93 ? -10.028 -5.346 -10.897 1.00 87.50 93 GLU A C 1
ATOM 751 O O . GLU A 1 93 ? -9.881 -6.551 -10.712 1.00 87.50 93 GLU A O 1
ATOM 756 N N . ARG A 1 94 ? -9.046 -4.471 -10.650 1.00 83.19 94 ARG A N 1
ATOM 757 C CA . ARG A 1 94 ? -7.685 -4.848 -10.236 1.00 83.19 94 ARG A CA 1
ATOM 758 C C . ARG A 1 94 ? -7.490 -4.879 -8.717 1.00 83.19 94 ARG A C 1
ATOM 760 O O . ARG A 1 94 ? -6.356 -4.856 -8.238 1.00 83.19 94 ARG A O 1
ATOM 767 N N . ALA A 1 95 ? -8.569 -4.896 -7.934 1.00 87.25 95 ALA A N 1
ATOM 768 C CA . ALA A 1 95 ? -8.475 -4.920 -6.479 1.00 87.25 95 ALA A CA 1
ATOM 769 C C . ALA A 1 95 ? -7.744 -6.177 -5.987 1.00 87.25 95 ALA A C 1
ATOM 771 O O . ALA A 1 95 ? -8.140 -7.308 -6.269 1.00 87.25 95 ALA A O 1
ATOM 772 N N . ARG A 1 96 ? -6.697 -5.976 -5.182 1.00 87.81 96 ARG A N 1
ATOM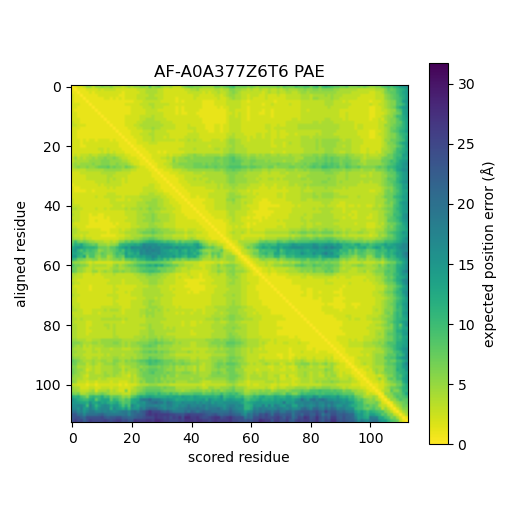 773 C CA . ARG A 1 96 ? -6.041 -7.062 -4.448 1.00 87.81 96 ARG A CA 1
ATOM 774 C C . ARG A 1 96 ? -6.689 -7.253 -3.083 1.00 87.81 96 ARG A C 1
ATOM 776 O O . ARG A 1 96 ? -7.197 -6.306 -2.480 1.00 87.81 96 ARG A O 1
ATOM 783 N N . GLY A 1 97 ? -6.629 -8.486 -2.585 1.00 86.19 97 GLY A N 1
ATOM 784 C CA . GLY A 1 97 ? -7.043 -8.806 -1.223 1.00 86.19 97 GLY A CA 1
ATOM 785 C C 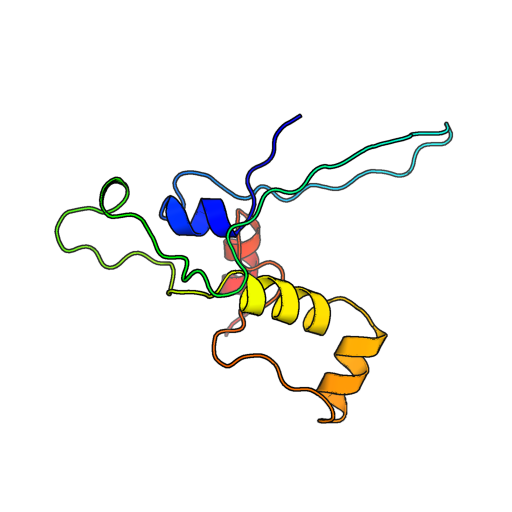. GLY A 1 97 ? -6.256 -8.015 -0.172 1.00 86.19 97 GLY A C 1
ATOM 786 O O . GLY A 1 97 ? -5.159 -7.512 -0.417 1.00 86.19 97 GLY A O 1
ATOM 787 N N . THR A 1 98 ? -6.795 -7.916 1.039 1.00 87.50 98 THR A N 1
ATOM 788 C CA . THR A 1 98 ? -6.022 -7.384 2.175 1.00 87.50 98 THR A CA 1
ATOM 789 C C . THR A 1 98 ? -4.876 -8.330 2.560 1.00 87.50 98 THR A C 1
ATOM 791 O O . THR A 1 98 ? -4.981 -9.546 2.406 1.00 87.50 98 THR A O 1
ATOM 794 N N . ASN A 1 99 ? -3.783 -7.778 3.101 1.00 88.50 99 ASN A N 1
ATOM 795 C CA . ASN A 1 99 ? -2.606 -8.533 3.568 1.00 88.50 99 ASN A CA 1
ATOM 796 C C . ASN A 1 99 ? -1.873 -9.354 2.482 1.00 88.50 99 ASN A C 1
ATOM 798 O O . ASN A 1 99 ? -1.250 -10.369 2.790 1.00 88.50 99 ASN A O 1
ATOM 802 N N . THR A 1 100 ? -1.911 -8.922 1.219 1.00 89.00 100 THR A N 1
ATOM 803 C CA . THR A 1 100 ? -1.241 -9.607 0.095 1.00 89.00 100 THR A CA 1
ATOM 804 C C . THR A 1 100 ? 0.164 -9.083 -0.220 1.00 89.00 100 THR A C 1
ATOM 806 O O . THR A 1 100 ? 0.766 -9.530 -1.191 1.00 89.00 100 THR A O 1
ATOM 809 N N . PHE A 1 101 ? 0.678 -8.133 0.562 1.00 91.50 101 PHE A N 1
ATOM 810 C CA . PHE A 1 101 ? 2.005 -7.527 0.402 1.00 91.50 101 PHE A CA 1
ATOM 811 C C . PHE A 1 101 ? 2.950 -7.930 1.537 1.00 91.50 101 PHE A C 1
ATOM 813 O O . PHE A 1 101 ? 2.539 -8.512 2.554 1.00 91.50 101 PHE A O 1
ATOM 820 N N . GLY A 1 102 ? 4.234 -7.635 1.359 1.00 91.06 102 GLY A N 1
ATOM 821 C CA . GLY A 1 102 ? 5.254 -7.868 2.364 1.00 91.06 102 GLY A CA 1
ATOM 822 C C . GLY A 1 102 ? 5.390 -9.339 2.737 1.00 91.06 102 GLY A C 1
ATOM 823 O O . GLY A 1 102 ? 5.152 -10.248 1.946 1.00 91.06 102 GLY A O 1
ATOM 824 N N . HIS A 1 103 ? 5.727 -9.605 3.996 1.00 87.62 103 HIS A N 1
ATOM 825 C CA . HIS A 1 103 ? 5.815 -10.977 4.506 1.00 87.62 103 HIS A CA 1
ATOM 826 C C . HIS A 1 103 ? 4.449 -11.662 4.683 1.00 87.62 103 HIS A C 1
ATOM 828 O O . HIS A 1 103 ? 4.397 -12.887 4.804 1.00 87.62 103 HIS A O 1
ATOM 834 N N . LEU A 1 104 ? 3.346 -10.903 4.675 1.00 82.56 104 LEU A N 1
ATOM 835 C CA . LEU A 1 104 ? 1.997 -11.463 4.796 1.00 82.56 104 LEU A CA 1
ATOM 836 C C . LEU A 1 104 ? 1.530 -12.136 3.497 1.00 82.56 104 LEU A C 1
ATOM 838 O O . LEU A 1 104 ? 0.730 -13.071 3.562 1.00 82.56 104 LEU A O 1
ATOM 842 N N . LYS A 1 105 ? 2.122 -11.782 2.344 1.00 74.94 105 LYS A N 1
ATOM 843 C CA . LYS A 1 105 ? 1.838 -12.420 1.047 1.00 74.94 105 LYS A CA 1
ATOM 844 C C . LYS A 1 105 ? 1.987 -13.946 1.073 1.00 74.94 105 LYS A C 1
ATOM 846 O O . LYS A 1 105 ? 1.158 -14.659 0.513 1.00 74.94 105 LYS A O 1
ATOM 851 N N . LYS A 1 106 ? 2.980 -14.454 1.816 1.00 62.59 106 LYS A N 1
ATOM 852 C CA . LYS A 1 106 ? 3.233 -15.897 1.986 1.00 62.59 106 LYS A CA 1
ATOM 853 C C . LYS A 1 106 ? 2.101 -16.614 2.730 1.00 62.59 106 LYS A C 1
ATOM 855 O O . LYS A 1 106 ? 1.839 -17.778 2.458 1.00 62.59 106 LYS A O 1
ATOM 860 N N . GLN A 1 107 ? 1.419 -15.932 3.651 1.00 59.72 107 GLN A N 1
ATOM 861 C CA . GLN A 1 107 ? 0.301 -16.504 4.411 1.00 59.72 107 GLN A CA 1
ATOM 862 C C . GLN A 1 107 ? -1.003 -16.494 3.607 1.00 59.72 107 GLN A C 1
ATOM 864 O O . GLN A 1 107 ? -1.824 -17.392 3.770 1.00 59.72 107 GLN A O 1
ATOM 869 N N . ALA A 1 108 ? -1.192 -15.497 2.735 1.00 57.81 108 ALA A N 1
ATOM 870 C CA . ALA A 1 108 ? -2.341 -15.432 1.835 1.00 57.81 108 ALA A CA 1
ATOM 871 C C . ALA A 1 108 ? -2.291 -16.537 0.762 1.00 57.81 108 ALA A C 1
ATOM 873 O O . ALA A 1 108 ? -3.304 -17.177 0.503 1.00 57.81 108 ALA A O 1
ATOM 874 N N . GLN A 1 109 ? -1.106 -16.817 0.206 1.00 53.12 109 GLN A N 1
ATOM 875 C CA . GLN A 1 109 ? -0.898 -17.875 -0.797 1.00 53.12 109 GLN A CA 1
ATOM 876 C C . GLN A 1 109 ? -1.119 -19.296 -0.248 1.00 53.12 109 GLN A C 1
ATOM 878 O O . GLN A 1 109 ? -1.504 -20.181 -0.997 1.00 53.12 109 GLN A O 1
ATOM 883 N N . GLN A 1 110 ? -0.936 -19.518 1.058 1.00 45.38 110 GLN A N 1
ATOM 884 C CA . GLN A 1 110 ? -1.152 -20.824 1.703 1.00 45.38 110 GLN A CA 1
ATOM 885 C C . GLN A 1 110 ? -2.629 -21.141 2.000 1.00 45.38 110 GLN A C 1
ATOM 887 O O . GLN A 1 110 ? -2.931 -22.233 2.474 1.00 45.38 110 GLN A O 1
ATOM 892 N N . LYS A 1 111 ? -3.553 -20.195 1.776 1.00 41.78 111 LYS A N 1
ATOM 893 C CA . LYS A 1 111 ? -4.990 -20.356 2.069 1.00 41.78 111 LYS A CA 1
ATOM 894 C C . LYS 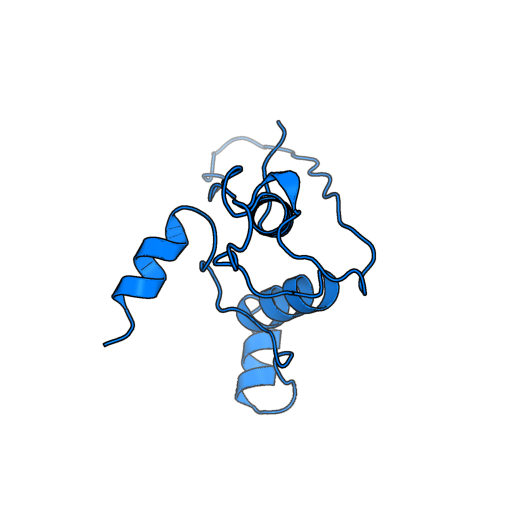A 1 111 ? -5.863 -20.599 0.836 1.00 41.78 111 LYS A C 1
ATOM 896 O O . LYS A 1 111 ? -7.076 -20.729 0.990 1.00 41.78 111 LYS A O 1
ATOM 901 N N . THR A 1 112 ? -5.271 -20.673 -0.350 1.00 31.02 112 THR A N 1
ATOM 902 C CA . THR A 1 112 ? -5.966 -21.106 -1.565 1.00 31.02 112 THR A CA 1
ATOM 903 C C . THR A 1 112 ? -5.714 -22.611 -1.726 1.00 31.02 112 THR A C 1
ATOM 905 O O . THR A 1 112 ? -4.541 -22.983 -1.744 1.00 31.02 112 THR A O 1
ATOM 908 N N . PRO A 1 113 ? -6.755 -23.468 -1.736 1.00 40.31 113 PRO A N 1
ATOM 909 C CA . PRO A 1 113 ? -6.591 -24.909 -1.928 1.00 40.31 113 PRO A CA 1
ATOM 910 C C . PRO A 1 113 ? -6.016 -25.254 -3.306 1.00 40.31 113 PRO A C 1
ATOM 912 O O . PRO A 1 113 ? -6.239 -24.466 -4.256 1.00 40.31 113 PRO A O 1
#

Solvent-accessible surface area (backbone atoms only — not comparable to full-atom values): 7212 Å² total; per-residue (Å²): 141,86,84,56,46,61,69,54,13,35,34,33,56,58,76,45,58,20,66,86,82,82,86,78,93,67,97,67,93,81,88,83,84,88,81,86,88,77,76,59,53,81,44,72,44,39,51,39,72,91,58,44,62,94,91,57,80,66,95,55,72,72,37,36,52,39,51,49,55,50,27,51,45,39,72,64,41,66,74,43,33,52,34,39,76,72,65,78,41,77,73,54,96,79,50,70,69,85,62,59,49,41,78,43,26,65,61,53,63,72,71,60,133

Foldseek 3Di:
DDFDDQLNCFQLLNPHFRDDDDDDDDPDDDDDDDDDDDDPQQDWGHHDPVNADVPDDGPDDIDGPNLAVVLCCCQPPPVSVVCVVVVVDDRPPPYDDPQCTGPSVVVVVVPDD